Protein AF-A0A485C814-F1 (afdb_monomer_lite)

InterPro domains:
  IPR003439 ABC transporter-like, ATP-binding domain [PF00005] (2-49)
  IPR027417 P-loop containing nucleoside triphosphate hydrolase [G3DSA:3.40.50.300] (1-85)
  IPR027417 P-loop containing nucleoside triphosphate hydrolase [SSF52540] (1-78)
  IPR050153 Metal Ion Import ATP-binding [PTHR42734] (2-74)

Sequence (90 aa):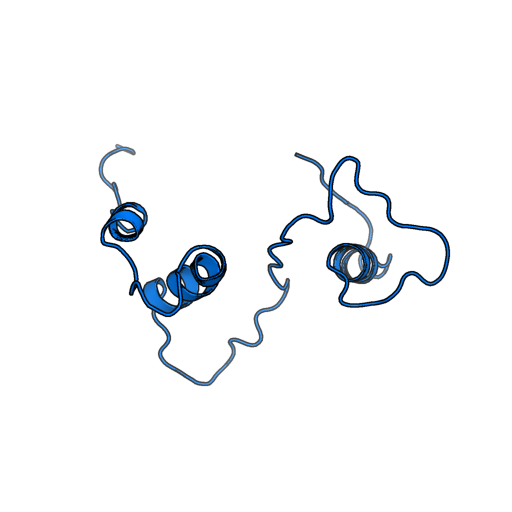
MTAIVGLNGCGKSTLLKTLAGFIPPVSGRLRWTVSRPVIGWLAQRHALESQFPLTVQDVVSQGAWPHVSLLGGIRSEFRRVSAPRWSAWG

Radius of gyration: 18.01 Å; chains: 1; bounding box: 37×34×49 Å

Foldseek 3Di:
DDDDDDDPPPCPVVVVCCLQPVDPDPDDDDDDPPDNDNDDDDDPDPPPPDDDPDDPVNVVVVVCVVVADPPHPPPPVVVVVPDPPPPPPD

Structure (mmCIF, N/CA/C/O backbone):
data_AF-A0A485C814-F1
#
_entry.id   AF-A0A485C814-F1
#
loop_
_atom_site.group_PDB
_atom_site.id
_atom_site.type_symbol
_atom_site.label_atom_id
_atom_site.label_alt_id
_atom_site.label_comp_id
_atom_site.label_asym_id
_atom_site.label_entity_id
_atom_site.label_seq_id
_atom_site.pdbx_PDB_ins_code
_atom_site.Cartn_x
_atom_site.Cartn_y
_atom_site.Cartn_z
_atom_site.occupancy
_atom_site.B_iso_or_equiv
_atom_site.auth_seq_id
_atom_site.auth_comp_id
_atom_site.auth_asym_id
_atom_site.auth_atom_id
_atom_site.pdbx_PDB_model_num
ATOM 1 N N . MET A 1 1 ? 4.200 -14.523 6.949 1.00 67.44 1 MET A N 1
ATOM 2 C CA . MET A 1 1 ? 4.933 -13.282 6.615 1.00 67.44 1 MET A CA 1
ATOM 3 C C . MET A 1 1 ? 5.556 -13.469 5.245 1.00 67.44 1 MET A C 1
ATOM 5 O O . MET A 1 1 ? 6.084 -14.544 5.000 1.00 67.44 1 MET A O 1
ATOM 9 N N . THR A 1 2 ? 5.466 -12.471 4.367 1.00 86.25 2 THR A N 1
ATOM 10 C CA . THR A 1 2 ? 5.969 -12.550 2.984 1.00 86.25 2 THR A CA 1
ATOM 11 C C . THR A 1 2 ? 6.892 -11.367 2.734 1.00 86.25 2 THR A C 1
ATOM 13 O O . THR A 1 2 ? 6.541 -10.244 3.089 1.00 86.25 2 THR A O 1
ATOM 16 N N . ALA A 1 3 ? 8.057 -11.605 2.132 1.00 87.06 3 ALA A N 1
ATOM 17 C CA . ALA A 1 3 ? 9.026 -10.566 1.795 1.00 87.06 3 ALA A CA 1
ATOM 18 C C . ALA A 1 3 ? 9.199 -10.465 0.274 1.00 87.06 3 ALA A C 1
ATOM 20 O O . ALA A 1 3 ? 9.171 -11.474 -0.428 1.00 87.06 3 ALA A O 1
ATOM 21 N N . ILE A 1 4 ? 9.392 -9.243 -0.226 1.00 86.81 4 ILE A N 1
ATOM 22 C CA . ILE A 1 4 ? 9.683 -8.963 -1.637 1.00 86.81 4 ILE A CA 1
ATOM 23 C C . ILE A 1 4 ? 11.113 -8.429 -1.710 1.00 86.81 4 ILE A C 1
ATOM 25 O O . ILE A 1 4 ? 11.399 -7.348 -1.193 1.00 86.81 4 ILE A O 1
ATOM 29 N N . VAL A 1 5 ? 12.008 -9.176 -2.356 1.00 89.50 5 VAL A N 1
ATOM 30 C CA . VAL A 1 5 ? 13.436 -8.843 -2.476 1.00 89.50 5 VAL A CA 1
ATOM 31 C C . VAL A 1 5 ? 13.801 -8.688 -3.951 1.00 89.50 5 VAL A C 1
ATOM 33 O O . VAL A 1 5 ? 13.263 -9.374 -4.812 1.00 89.50 5 VAL A O 1
ATOM 36 N N . GLY A 1 6 ? 14.695 -7.750 -4.255 1.00 89.06 6 GLY A N 1
ATOM 37 C CA . GLY A 1 6 ? 15.159 -7.477 -5.614 1.00 89.06 6 GLY A CA 1
ATOM 38 C C . GLY A 1 6 ? 16.047 -6.237 -5.666 1.00 89.06 6 GLY A C 1
ATOM 39 O O . GLY A 1 6 ? 16.109 -5.476 -4.696 1.00 89.06 6 GLY 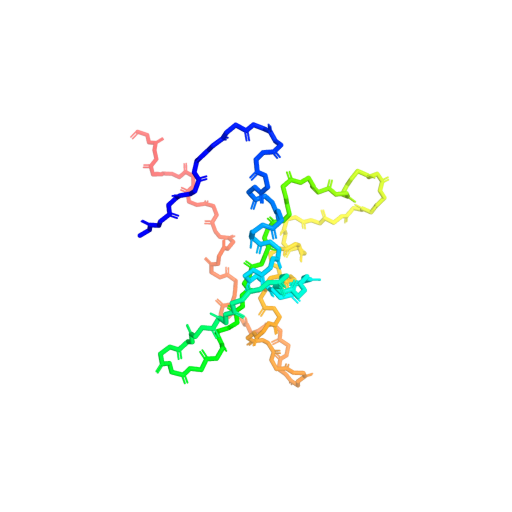A O 1
ATOM 40 N N . LEU A 1 7 ? 16.708 -6.004 -6.799 1.00 90.88 7 LEU A N 1
ATOM 41 C CA . LEU A 1 7 ? 17.626 -4.877 -7.004 1.00 90.88 7 LEU A CA 1
ATOM 42 C C . LEU A 1 7 ? 16.943 -3.510 -6.828 1.00 90.88 7 LEU A C 1
ATOM 44 O O . LEU A 1 7 ? 15.729 -3.358 -6.999 1.00 90.88 7 LEU A O 1
ATOM 48 N N . ASN A 1 8 ? 17.716 -2.483 -6.478 1.00 85.81 8 ASN A N 1
ATOM 49 C CA . ASN A 1 8 ? 17.212 -1.110 -6.493 1.00 85.81 8 ASN A CA 1
ATOM 50 C C . ASN A 1 8 ? 16.770 -0.744 -7.917 1.00 85.81 8 ASN A C 1
ATOM 52 O O . ASN A 1 8 ? 17.445 -1.078 -8.882 1.00 85.81 8 ASN A O 1
ATOM 56 N N . GLY A 1 9 ? 15.597 -0.121 -8.046 1.00 83.88 9 GLY A N 1
ATOM 57 C CA . GLY A 1 9 ? 15.017 0.207 -9.352 1.00 83.88 9 GLY A CA 1
ATOM 58 C C . GLY A 1 9 ? 14.146 -0.880 -9.995 1.00 83.88 9 GLY A C 1
ATOM 59 O O . GLY A 1 9 ? 13.410 -0.556 -10.917 1.00 83.88 9 GLY A O 1
ATOM 60 N N . CYS A 1 10 ? 14.085 -2.118 -9.479 1.00 86.88 10 CYS A N 1
ATOM 61 C CA . CYS A 1 10 ? 13.205 -3.156 -10.055 1.00 86.88 10 CYS A CA 1
ATOM 62 C C . CYS A 1 10 ? 11.695 -2.948 -9.792 1.00 86.88 10 CYS A C 1
ATOM 64 O O . CYS A 1 10 ? 10.883 -3.821 -10.079 1.00 86.88 10 CYS A O 1
ATOM 66 N N . GLY A 1 11 ? 11.305 -1.809 -9.208 1.00 87.19 11 GLY A N 1
ATOM 67 C CA . GLY A 1 11 ? 9.899 -1.449 -9.024 1.00 87.19 11 GLY A CA 1
ATOM 68 C C . GLY A 1 11 ? 9.233 -1.963 -7.744 1.00 87.19 11 GLY A C 1
ATOM 69 O O . GLY A 1 11 ? 8.021 -1.832 -7.626 1.00 87.19 11 GLY A O 1
ATOM 70 N N . LYS A 1 12 ? 9.973 -2.479 -6.749 1.00 92.56 12 LYS A N 1
ATOM 71 C CA . LYS A 1 12 ? 9.399 -2.940 -5.458 1.00 92.56 12 LYS A CA 1
ATOM 72 C C . LYS A 1 12 ? 8.477 -1.903 -4.814 1.00 92.56 12 LYS A C 1
ATOM 74 O O . LYS A 1 12 ? 7.355 -2.218 -4.436 1.00 92.56 12 LYS A O 1
ATOM 79 N N . SER A 1 13 ? 8.929 -0.651 -4.731 1.00 89.19 13 SER A N 1
ATOM 80 C CA . SER A 1 13 ? 8.134 0.437 -4.157 1.00 89.19 13 SER A CA 1
ATOM 81 C C . SER A 1 13 ? 6.893 0.737 -5.003 1.00 89.19 13 SER A C 1
ATOM 83 O O . SER A 1 13 ? 5.845 1.039 -4.446 1.00 89.19 13 SER A O 1
ATOM 85 N N . THR A 1 14 ? 6.978 0.615 -6.330 1.00 90.06 14 THR A N 1
ATOM 86 C CA . THR A 1 14 ? 5.839 0.777 -7.249 1.00 90.06 14 THR A CA 1
ATOM 87 C C . THR A 1 14 ? 4.819 -0.347 -7.076 1.00 90.06 14 THR A C 1
ATOM 89 O O . THR A 1 14 ? 3.623 -0.078 -6.980 1.00 90.06 14 THR A O 1
ATOM 92 N N . LEU A 1 15 ? 5.279 -1.594 -6.953 1.00 88.81 15 LEU A N 1
ATOM 93 C CA . LEU A 1 15 ? 4.434 -2.755 -6.682 1.00 88.81 15 LEU A CA 1
ATOM 94 C C . LEU A 1 15 ? 3.705 -2.603 -5.343 1.00 88.81 15 LEU A C 1
ATOM 96 O O . LEU A 1 15 ? 2.485 -2.726 -5.281 1.00 88.81 15 LEU A O 1
ATOM 100 N N . LEU A 1 16 ? 4.441 -2.267 -4.285 1.00 90.00 16 LEU A N 1
ATOM 101 C CA . LEU A 1 16 ? 3.880 -2.048 -2.956 1.00 90.00 16 LEU A CA 1
ATOM 102 C C . LEU A 1 16 ? 2.874 -0.877 -2.951 1.00 90.00 16 LEU A C 1
ATOM 104 O O . LEU A 1 16 ? 1.787 -1.013 -2.391 1.00 90.00 16 LEU A O 1
ATOM 108 N N . LYS A 1 17 ? 3.169 0.231 -3.649 1.00 89.19 17 LYS A N 1
ATOM 109 C CA . LYS A 1 17 ? 2.223 1.348 -3.839 1.00 89.19 17 LYS A CA 1
ATOM 110 C C . LYS A 1 17 ? 0.956 0.923 -4.584 1.00 89.19 17 LYS A C 1
ATOM 112 O O . LYS A 1 17 ? -0.129 1.388 -4.246 1.00 89.19 17 LYS A O 1
ATOM 117 N N . THR A 1 18 ? 1.086 0.036 -5.569 1.00 90.38 18 THR A N 1
ATOM 118 C CA . THR A 1 18 ? -0.050 -0.511 -6.327 1.00 90.38 18 THR A CA 1
ATOM 119 C C . THR A 1 18 ? -0.931 -1.387 -5.437 1.00 90.38 18 THR A C 1
ATOM 121 O O . THR A 1 18 ? -2.149 -1.233 -5.437 1.00 90.38 18 THR A O 1
ATOM 124 N N . LEU A 1 19 ? -0.328 -2.246 -4.606 1.00 87.69 19 LEU A N 1
ATOM 125 C CA . LEU A 1 19 ? -1.052 -3.083 -3.640 1.00 87.69 19 LEU A CA 1
ATOM 126 C C . LEU A 1 19 ? -1.776 -2.254 -2.574 1.00 87.69 19 LEU A C 1
ATOM 128 O O . LEU A 1 19 ? -2.919 -2.556 -2.239 1.00 87.69 19 LEU A O 1
ATOM 132 N N . ALA A 1 20 ? -1.143 -1.186 -2.083 1.00 87.69 20 ALA A N 1
ATOM 133 C CA . ALA A 1 20 ? -1.774 -0.230 -1.174 1.00 87.69 20 ALA A CA 1
ATOM 134 C C . ALA A 1 20 ? -2.887 0.599 -1.850 1.00 87.69 20 ALA A C 1
ATOM 136 O O . ALA A 1 20 ? -3.761 1.145 -1.175 1.00 87.69 20 ALA A O 1
ATOM 137 N N . GLY A 1 21 ? -2.908 0.644 -3.185 1.00 87.25 21 GLY A N 1
ATOM 138 C CA . GLY A 1 21 ? -3.890 1.376 -3.983 1.00 87.25 21 GLY A CA 1
ATOM 139 C C . GLY A 1 21 ? -3.549 2.848 -4.214 1.00 87.25 21 GLY A C 1
ATOM 140 O O . GLY A 1 21 ? -4.440 3.612 -4.568 1.00 87.25 21 GLY A O 1
ATOM 141 N N . PHE A 1 22 ? -2.287 3.250 -4.034 1.00 87.06 22 PHE A N 1
ATOM 142 C CA . PHE A 1 22 ? -1.807 4.593 -4.391 1.00 87.06 22 PHE A CA 1
ATOM 143 C C . PHE A 1 22 ? -1.628 4.780 -5.902 1.00 87.06 22 PHE A C 1
ATOM 145 O O . PHE A 1 22 ? -1.654 5.906 -6.386 1.00 87.06 22 PHE A O 1
ATOM 152 N N . ILE A 1 23 ? -1.392 3.693 -6.642 1.00 89.69 23 ILE A N 1
ATOM 153 C CA . ILE A 1 23 ? -1.181 3.701 -8.095 1.00 89.69 23 ILE A CA 1
ATOM 154 C C . ILE A 1 23 ? -2.062 2.600 -8.705 1.00 89.69 23 ILE A C 1
ATOM 156 O O . ILE A 1 23 ? -2.076 1.491 -8.163 1.00 89.69 23 ILE A O 1
ATOM 160 N N . PRO A 1 24 ? -2.805 2.857 -9.797 1.00 87.31 24 PRO A N 1
ATOM 161 C CA . PRO A 1 24 ? -3.561 1.811 -10.475 1.00 87.31 24 PRO A CA 1
ATOM 162 C C . PRO A 1 24 ? -2.617 0.799 -11.149 1.00 87.31 24 PRO A C 1
ATO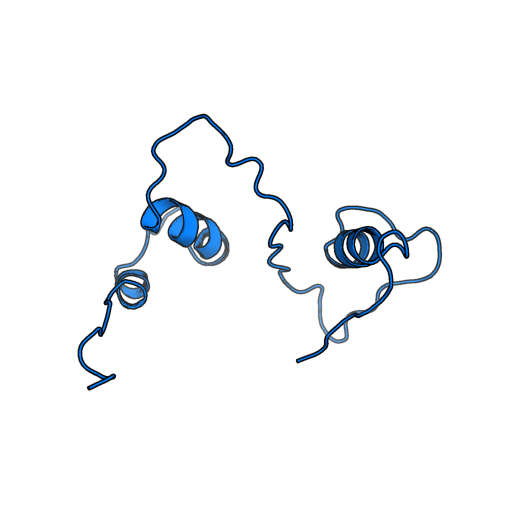M 164 O O . PRO A 1 24 ? -1.558 1.181 -11.654 1.00 87.31 24 PRO A O 1
ATOM 167 N N . PRO A 1 25 ? -2.977 -0.494 -11.195 1.00 88.88 25 PRO A N 1
ATOM 168 C CA . PRO A 1 25 ? -2.182 -1.482 -11.910 1.00 88.88 25 PRO A CA 1
ATOM 169 C C . PRO A 1 25 ? -2.180 -1.171 -13.412 1.00 88.88 25 PRO A C 1
ATOM 171 O O . PRO A 1 25 ? -3.231 -0.931 -14.001 1.00 88.88 25 PRO A O 1
ATOM 174 N N . VAL A 1 26 ? -1.002 -1.220 -14.040 1.00 88.75 26 VAL A N 1
ATOM 175 C CA . VAL A 1 26 ? -0.859 -1.036 -15.499 1.00 88.75 26 VAL A CA 1
ATOM 176 C C . VAL A 1 26 ? -1.583 -2.148 -16.264 1.00 88.75 26 VAL A C 1
ATOM 178 O O . VAL A 1 26 ? -2.144 -1.922 -17.330 1.00 88.75 26 VAL A O 1
ATOM 181 N N . SER A 1 27 ? -1.590 -3.361 -15.711 1.00 89.19 27 SER A N 1
ATOM 182 C CA . SER A 1 27 ? -2.356 -4.498 -16.217 1.00 89.19 27 SER A CA 1
ATOM 183 C C . SER A 1 27 ? -2.630 -5.505 -15.094 1.00 89.19 27 SER A C 1
ATOM 185 O O . SER A 1 27 ? -2.014 -5.457 -14.028 1.00 89.19 27 SER A O 1
ATO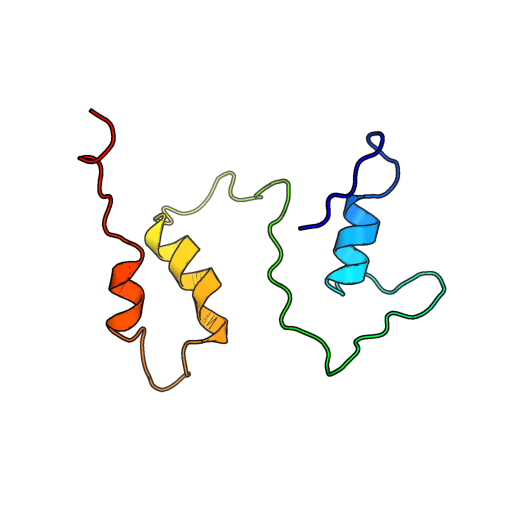M 187 N N . GLY A 1 28 ? -3.574 -6.420 -15.327 1.00 88.75 28 GLY A N 1
ATOM 188 C CA . GLY A 1 28 ? -3.982 -7.427 -14.346 1.00 88.75 28 GLY A CA 1
ATOM 189 C C . GLY A 1 28 ? -5.077 -6.948 -13.386 1.00 88.75 28 GLY A C 1
ATOM 190 O O . GLY A 1 28 ? -5.682 -5.893 -13.568 1.00 88.75 28 GLY A O 1
ATOM 191 N N . ARG A 1 29 ? -5.393 -7.775 -12.382 1.00 87.19 29 ARG A N 1
ATOM 192 C CA . ARG A 1 29 ? -6.429 -7.488 -11.375 1.00 87.19 29 ARG A CA 1
ATOM 193 C C . ARG A 1 29 ? -5.949 -7.909 -9.991 1.00 87.19 29 ARG A C 1
ATOM 195 O O . ARG A 1 29 ? -5.387 -8.989 -9.840 1.00 87.19 29 ARG A O 1
ATOM 202 N N . LEU A 1 30 ? -6.233 -7.087 -8.984 1.00 87.62 30 LEU A N 1
ATOM 203 C CA . LEU A 1 30 ? -6.077 -7.455 -7.578 1.00 87.62 30 LEU A CA 1
ATOM 204 C C . LEU A 1 30 ? -7.358 -8.148 -7.108 1.00 87.62 30 LEU A C 1
ATOM 206 O O . LEU A 1 30 ? -8.448 -7.596 -7.259 1.00 87.62 30 LEU A O 1
ATOM 210 N N . ARG A 1 31 ? -7.235 -9.361 -6.565 1.00 88.44 31 ARG A N 1
ATOM 211 C CA . ARG A 1 31 ? -8.357 -10.112 -5.988 1.00 88.44 31 ARG A CA 1
ATOM 212 C C . ARG A 1 31 ? -8.130 -10.292 -4.495 1.00 88.44 31 ARG A C 1
ATOM 214 O O . ARG A 1 31 ? -7.054 -10.708 -4.080 1.00 88.44 31 ARG A O 1
ATOM 221 N N . TRP A 1 32 ? -9.167 -10.014 -3.719 1.00 87.56 32 TRP A N 1
ATOM 222 C CA . TRP A 1 32 ? -9.214 -10.270 -2.284 1.00 87.56 32 TRP A CA 1
ATOM 223 C C . TRP A 1 32 ? -10.220 -11.394 -2.045 1.00 87.56 32 TRP A C 1
ATOM 225 O O . TRP A 1 32 ? -11.284 -11.388 -2.658 1.00 87.56 32 TRP A O 1
ATOM 235 N N . THR A 1 33 ? -9.893 -12.357 -1.184 1.00 87.56 33 THR A N 1
ATOM 236 C CA . THR A 1 33 ? -10.748 -13.536 -0.950 1.00 87.56 33 THR A CA 1
ATOM 237 C C . THR A 1 33 ? -12.068 -13.190 -0.256 1.00 87.56 33 THR A C 1
ATOM 239 O O . THR A 1 33 ? -13.050 -13.896 -0.440 1.00 87.56 33 THR A O 1
ATOM 242 N N . VAL A 1 34 ? -12.101 -12.107 0.527 1.00 85.56 34 VAL A N 1
ATOM 243 C CA . VAL A 1 34 ? 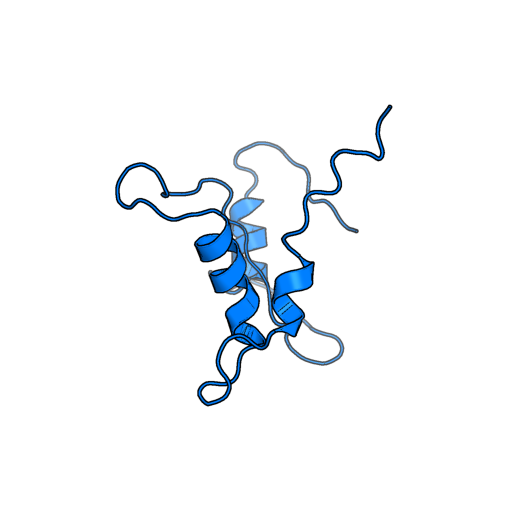-13.290 -11.680 1.283 1.00 85.56 34 VAL A CA 1
ATOM 244 C C . VAL A 1 34 ? -13.685 -10.259 0.882 1.00 85.56 34 VAL A C 1
ATOM 246 O O . VAL A 1 34 ? -14.636 -10.050 0.139 1.00 85.56 34 VAL A O 1
ATOM 249 N N . SER A 1 35 ? -12.921 -9.271 1.335 1.00 84.19 35 SER A N 1
ATOM 250 C CA . SER A 1 35 ? -13.112 -7.852 1.041 1.00 84.19 35 SER A CA 1
ATOM 251 C C . SER A 1 35 ? -11.751 -7.158 1.028 1.00 84.19 35 SER A C 1
ATOM 253 O O . SER A 1 35 ? -10.749 -7.731 1.465 1.00 84.19 35 SER A O 1
ATOM 255 N N . ARG A 1 36 ? -11.682 -5.938 0.480 1.00 82.69 36 ARG A N 1
ATOM 256 C CA . ARG A 1 36 ? -10.434 -5.166 0.478 1.00 82.69 36 ARG A CA 1
ATOM 257 C C . ARG A 1 36 ? -10.036 -4.871 1.935 1.00 82.69 36 ARG A C 1
ATOM 259 O O . ARG A 1 36 ? -10.806 -4.200 2.621 1.00 82.69 36 ARG A O 1
ATOM 266 N N . PRO A 1 37 ? -8.868 -5.336 2.410 1.00 82.38 37 PRO A N 1
ATOM 267 C CA . PRO A 1 37 ? -8.443 -5.081 3.778 1.00 82.38 37 PRO A CA 1
ATOM 268 C C . PRO A 1 37 ? -8.076 -3.606 3.967 1.00 82.38 37 PRO A C 1
ATOM 270 O O . PRO A 1 37 ? -7.727 -2.907 3.012 1.00 82.38 37 PRO A O 1
ATOM 273 N N . VAL A 1 38 ? -8.097 -3.149 5.219 1.00 81.31 38 VAL A N 1
ATOM 274 C CA . VAL A 1 38 ? -7.460 -1.884 5.598 1.00 81.31 38 VAL A CA 1
ATOM 275 C C . VAL A 1 38 ? -5.947 -2.090 5.517 1.00 81.31 38 VAL A C 1
ATOM 277 O O . VAL A 1 38 ? -5.392 -2.927 6.226 1.00 81.31 38 VAL A O 1
ATOM 280 N N . ILE A 1 39 ? -5.282 -1.363 4.618 1.00 84.81 39 ILE A N 1
ATOM 281 C CA . ILE A 1 39 ? -3.841 -1.495 4.384 1.00 84.81 39 ILE A CA 1
ATOM 282 C C . ILE A 1 39 ? -3.116 -0.375 5.129 1.00 84.81 39 ILE A C 1
ATOM 284 O O . ILE A 1 39 ? -3.235 0.793 4.766 1.00 84.81 39 ILE A O 1
ATOM 288 N N . GLY A 1 40 ? -2.340 -0.740 6.150 1.00 83.69 40 GLY A N 1
ATOM 289 C CA . GLY A 1 40 ? -1.374 0.159 6.777 1.00 83.69 40 GLY A CA 1
ATOM 290 C C . GLY A 1 40 ? -0.132 0.298 5.898 1.00 83.69 40 GLY A C 1
ATOM 291 O O . GLY A 1 40 ? 0.498 -0.701 5.550 1.00 83.69 40 GLY A O 1
ATOM 292 N N . TRP A 1 41 ? 0.217 1.526 5.523 1.00 82.62 41 TRP A N 1
ATOM 293 C CA . TRP A 1 41 ? 1.389 1.821 4.702 1.00 82.62 41 TRP A CA 1
ATOM 294 C C . TRP A 1 41 ? 2.467 2.523 5.523 1.00 82.62 41 TRP A C 1
ATOM 296 O O . TRP A 1 41 ? 2.221 3.596 6.069 1.00 82.62 41 TRP A O 1
ATOM 306 N N . LEU A 1 42 ? 3.674 1.957 5.553 1.00 82.31 42 LEU A N 1
ATOM 307 C CA . LEU A 1 42 ? 4.848 2.606 6.129 1.00 82.31 42 LEU A CA 1
ATOM 308 C C . LEU A 1 42 ? 5.765 3.078 4.998 1.00 82.31 42 LEU A C 1
ATOM 310 O O . LEU A 1 42 ? 6.313 2.272 4.243 1.00 82.31 42 LEU A O 1
ATOM 314 N N . ALA A 1 43 ? 5.906 4.394 4.849 1.00 73.62 43 ALA A N 1
ATOM 315 C CA . ALA A 1 43 ? 6.744 4.965 3.805 1.00 73.62 43 ALA A CA 1
ATOM 316 C C . ALA A 1 43 ? 8.232 4.711 4.095 1.00 73.62 43 ALA A C 1
ATOM 318 O O . ALA A 1 43 ? 8.713 4.930 5.200 1.00 73.62 43 ALA A O 1
ATOM 319 N N . GLN A 1 44 ? 8.979 4.290 3.072 1.00 70.31 44 GLN A N 1
ATOM 320 C CA . GLN A 1 44 ? 10.401 3.947 3.190 1.00 70.31 44 GLN A CA 1
ATOM 321 C C . GLN A 1 44 ? 11.304 5.145 3.539 1.00 70.31 44 GLN A C 1
ATOM 323 O O . GLN A 1 44 ? 12.358 4.965 4.140 1.00 70.31 44 GLN A O 1
ATOM 328 N N . ARG A 1 45 ? 10.913 6.367 3.161 1.00 64.25 45 ARG A N 1
ATOM 329 C CA . ARG A 1 45 ? 11.546 7.608 3.623 1.00 64.25 45 ARG A CA 1
ATOM 330 C C . ARG A 1 45 ? 10.451 8.468 4.226 1.00 64.25 45 ARG A C 1
ATOM 332 O O . ARG A 1 45 ? 9.542 8.896 3.516 1.00 64.25 45 ARG A O 1
ATOM 339 N N . HIS A 1 46 ? 10.526 8.682 5.530 1.00 56.38 46 HIS A N 1
ATOM 340 C CA . HIS A 1 46 ? 9.726 9.698 6.182 1.00 56.38 46 HIS A CA 1
ATOM 341 C C . HIS A 1 46 ? 10.227 11.061 5.702 1.00 56.38 46 HIS A C 1
ATOM 343 O O . HIS A 1 46 ? 11.332 11.462 6.042 1.00 56.38 46 HIS A O 1
ATOM 349 N N . ALA A 1 47 ? 9.394 11.812 4.983 1.00 52.41 47 ALA A N 1
ATOM 350 C CA . ALA A 1 47 ? 9.526 13.267 4.904 1.00 52.41 47 ALA A CA 1
ATOM 351 C C . ALA A 1 47 ? 9.135 13.917 6.255 1.00 52.41 47 ALA A C 1
ATOM 353 O O . ALA A 1 47 ? 8.430 14.915 6.291 1.00 52.41 47 ALA A O 1
ATOM 354 N N . LEU A 1 48 ? 9.548 13.312 7.378 1.00 53.47 48 LEU A N 1
ATOM 355 C CA . LEU A 1 48 ? 9.519 13.924 8.712 1.00 53.47 48 LEU A CA 1
ATOM 356 C C . LEU A 1 48 ? 10.796 14.741 8.953 1.00 53.47 48 LEU A C 1
ATOM 358 O O . LEU A 1 48 ? 11.097 15.135 10.074 1.00 53.47 48 LEU A O 1
ATOM 362 N N . GLU A 1 49 ? 11.573 14.991 7.904 1.00 50.88 49 GLU A N 1
ATOM 363 C CA . GLU A 1 49 ? 12.662 15.945 7.950 1.00 50.88 49 GLU A CA 1
ATOM 364 C C . GLU A 1 49 ? 12.063 17.354 7.887 1.00 50.88 49 GLU A C 1
ATOM 366 O O . GLU A 1 49 ? 11.751 17.872 6.816 1.00 50.88 49 GLU A O 1
ATOM 371 N N . SER A 1 50 ? 11.890 17.940 9.078 1.00 53.06 50 SER A N 1
ATOM 372 C CA . SER A 1 50 ? 12.343 19.297 9.458 1.00 53.06 50 SER A CA 1
ATOM 373 C C . SER A 1 50 ? 11.325 20.250 10.094 1.00 53.06 50 SER A C 1
ATOM 375 O O . SER A 1 50 ? 11.745 21.299 10.579 1.00 53.06 50 SER A O 1
ATOM 377 N N . GLN A 1 51 ? 10.033 19.926 10.192 1.00 55.53 51 GLN A N 1
ATOM 378 C CA . GLN A 1 51 ? 9.072 20.812 10.868 1.00 55.53 51 GLN A CA 1
ATOM 379 C C . GLN A 1 51 ? 8.088 20.017 11.732 1.00 55.53 51 GLN A C 1
ATOM 381 O O . GLN A 1 51 ? 7.378 19.169 11.207 1.00 55.53 51 GLN A O 1
ATOM 386 N N . PHE A 1 52 ? 8.037 20.369 13.024 1.00 54.41 52 PHE A N 1
ATOM 387 C CA . PHE A 1 52 ? 7.115 19.965 14.105 1.00 54.41 52 PHE A CA 1
ATOM 388 C C . PHE A 1 52 ? 7.687 19.049 15.208 1.00 54.41 52 PHE A C 1
ATOM 390 O O . PHE A 1 52 ? 8.199 17.969 14.915 1.00 54.41 52 PHE A O 1
ATOM 397 N N . PRO A 1 53 ? 7.529 19.419 16.498 1.00 65.56 53 PRO A N 1
ATOM 398 C CA . PRO A 1 53 ? 7.814 18.541 17.629 1.00 65.56 53 PRO A CA 1
ATOM 399 C C . PRO A 1 53 ? 6.674 17.523 17.796 1.00 65.56 53 PRO A C 1
ATOM 401 O O . PRO A 1 53 ? 5.815 17.676 18.659 1.00 65.56 53 PRO A O 1
ATOM 404 N N . LEU A 1 54 ? 6.629 16.498 16.944 1.00 67.19 54 LEU A N 1
ATOM 405 C CA . LEU A 1 54 ? 5.730 15.358 17.141 1.00 67.19 54 LEU A CA 1
ATOM 406 C C . LEU A 1 54 ? 6.390 14.347 18.077 1.00 67.19 54 LEU A C 1
ATOM 408 O O . LEU A 1 54 ? 7.521 13.915 17.845 1.00 67.19 54 LEU A O 1
ATOM 412 N N . THR A 1 55 ? 5.683 13.949 19.132 1.00 76.31 55 THR A N 1
ATOM 413 C CA . THR A 1 55 ? 6.151 12.876 20.011 1.00 76.31 55 THR A CA 1
ATOM 414 C C . THR A 1 55 ? 5.875 11.510 19.377 1.00 76.31 55 THR A C 1
ATOM 416 O O . THR A 1 55 ? 4.991 11.353 18.534 1.00 76.31 55 THR A O 1
ATOM 419 N N . VAL A 1 56 ? 6.594 10.472 19.818 1.00 73.31 56 VAL A N 1
ATOM 420 C CA . VAL A 1 56 ? 6.323 9.078 19.407 1.00 73.31 56 VAL A CA 1
ATOM 421 C C . VAL A 1 56 ? 4.865 8.693 19.691 1.00 73.31 56 VAL A C 1
ATOM 423 O O . VAL A 1 56 ? 4.251 7.965 18.912 1.00 73.31 56 VAL A O 1
ATOM 426 N N . GLN A 1 57 ? 4.289 9.220 20.775 1.00 73.88 57 GLN A N 1
ATOM 427 C CA . GLN A 1 57 ? 2.893 8.997 21.131 1.00 73.88 57 GLN A CA 1
ATOM 428 C C . GLN A 1 57 ? 1.935 9.570 20.080 1.00 73.88 57 GLN A C 1
ATOM 430 O O . GLN A 1 57 ? 0.951 8.907 19.751 1.00 73.88 57 GLN A O 1
ATOM 435 N N . ASP A 1 58 ? 2.229 10.742 19.517 1.00 70.00 58 ASP A N 1
ATOM 436 C CA . ASP A 1 58 ? 1.399 11.357 18.475 1.00 70.00 58 ASP A CA 1
ATOM 437 C C . ASP A 1 58 ? 1.414 10.519 17.192 1.00 70.00 58 ASP A C 1
ATOM 439 O O . ASP A 1 58 ? 0.362 10.244 16.613 1.00 70.00 58 ASP A O 1
ATOM 443 N N . VAL A 1 59 ? 2.590 10.025 16.793 1.00 75.12 59 VAL A N 1
ATOM 444 C CA . VAL A 1 59 ? 2.758 9.185 15.593 1.00 75.12 59 VAL A CA 1
ATOM 445 C C . VAL A 1 59 ? 2.037 7.841 15.741 1.00 75.12 59 VAL A C 1
ATOM 447 O O . VAL A 1 59 ? 1.327 7.406 14.834 1.00 75.12 59 VAL A O 1
ATOM 450 N N . VAL A 1 60 ? 2.166 7.185 16.898 1.00 79.19 60 VAL A N 1
ATOM 451 C CA . VAL A 1 60 ? 1.459 5.921 17.173 1.00 79.19 60 VAL A CA 1
ATOM 452 C C . VAL A 1 60 ? -0.050 6.147 17.238 1.00 79.19 60 VAL A C 1
ATOM 454 O O . VAL A 1 60 ? -0.817 5.354 16.687 1.00 79.19 60 VAL A O 1
ATOM 457 N N . SER A 1 61 ? -0.479 7.250 17.856 1.00 72.50 61 SER A N 1
ATOM 458 C CA . SER A 1 61 ? -1.896 7.598 17.945 1.00 72.50 61 SER A CA 1
ATOM 459 C C . SER A 1 61 ? -2.500 7.806 16.562 1.00 72.50 61 SER A C 1
ATOM 461 O O . SER A 1 61 ? -3.611 7.342 16.359 1.00 72.50 61 SER A O 1
ATOM 463 N N . GLN A 1 62 ? -1.779 8.400 15.600 1.00 70.25 62 GLN A N 1
ATOM 464 C CA . GLN A 1 62 ? -2.214 8.550 14.199 1.00 70.25 62 GLN A CA 1
ATOM 465 C C . GLN A 1 62 ? -2.473 7.208 13.491 1.00 70.25 62 GLN A C 1
ATOM 467 O O . GLN A 1 62 ? -3.452 7.075 12.757 1.00 70.25 62 GLN A O 1
ATOM 472 N N . GLY A 1 63 ? -1.661 6.182 13.757 1.00 69.00 63 GLY A N 1
ATOM 473 C CA . GLY A 1 63 ? -1.880 4.830 13.224 1.00 69.00 63 GLY A CA 1
ATOM 474 C C . GLY A 1 63 ? -3.104 4.113 13.812 1.00 69.00 63 GLY A C 1
ATOM 475 O O . GLY A 1 63 ? -3.626 3.184 13.197 1.00 69.00 63 GLY A O 1
ATOM 476 N N . ALA A 1 64 ? -3.588 4.554 14.977 1.00 67.69 64 ALA A N 1
ATOM 477 C CA . ALA A 1 64 ? -4.742 3.977 15.664 1.00 67.69 64 ALA A CA 1
ATOM 478 C C . ALA A 1 64 ? -6.101 4.483 15.146 1.00 67.69 64 ALA A C 1
ATOM 480 O O . ALA A 1 64 ? -7.120 3.856 15.440 1.00 67.69 64 ALA A O 1
ATOM 481 N N . TRP A 1 65 ? -6.132 5.573 14.364 1.00 56.50 65 TRP A N 1
ATOM 482 C CA . TRP A 1 65 ? -7.358 6.259 13.912 1.00 56.50 65 TRP A CA 1
ATOM 483 C C . TRP A 1 65 ? -8.422 5.368 13.250 1.00 56.50 65 TRP A C 1
ATOM 485 O O . TRP A 1 65 ? -9.598 5.634 13.486 1.00 56.50 65 TRP A O 1
ATOM 495 N N . PRO A 1 66 ? -8.101 4.284 12.511 1.00 57.50 66 PRO A N 1
ATOM 496 C CA . PRO A 1 66 ? -9.129 3.389 11.970 1.00 57.50 66 PRO A CA 1
ATOM 497 C C . PRO A 1 66 ? -10.000 2.705 13.039 1.00 57.50 66 PRO A C 1
ATOM 499 O O . PRO A 1 66 ? -11.080 2.214 12.721 1.00 57.50 66 PRO A O 1
ATOM 502 N N . HIS A 1 67 ? -9.540 2.661 14.294 1.00 53.34 67 HIS A N 1
ATOM 503 C CA . HIS A 1 67 ? -10.226 2.036 15.427 1.00 53.34 67 HIS A CA 1
ATOM 504 C C . HIS A 1 67 ? -10.782 3.044 16.450 1.00 53.34 67 HIS A C 1
ATOM 506 O O . HIS A 1 67 ? -11.349 2.625 17.463 1.00 53.34 67 HIS A O 1
ATOM 512 N N . VAL A 1 68 ? -10.654 4.357 16.208 1.00 53.44 68 VAL A N 1
ATOM 513 C CA . VAL A 1 68 ? -11.162 5.406 17.109 1.00 53.44 68 VAL A CA 1
ATOM 514 C C . VAL A 1 68 ? -12.403 6.042 16.481 1.00 53.44 68 VAL A C 1
ATOM 516 O O . VAL A 1 68 ? -12.337 6.653 15.420 1.00 53.44 68 VAL A O 1
ATOM 519 N N . SER A 1 69 ? -13.564 5.859 17.112 1.00 47.78 69 SER A N 1
ATOM 520 C CA . SER A 1 69 ? -14.824 6.455 16.652 1.00 47.78 69 SER A CA 1
ATOM 521 C C . SER A 1 69 ? -14.812 7.972 16.877 1.00 47.78 69 SER A C 1
ATOM 523 O O . SER A 1 69 ? -14.354 8.430 17.922 1.00 47.78 69 SER A O 1
ATOM 525 N N . LEU A 1 70 ? -15.380 8.7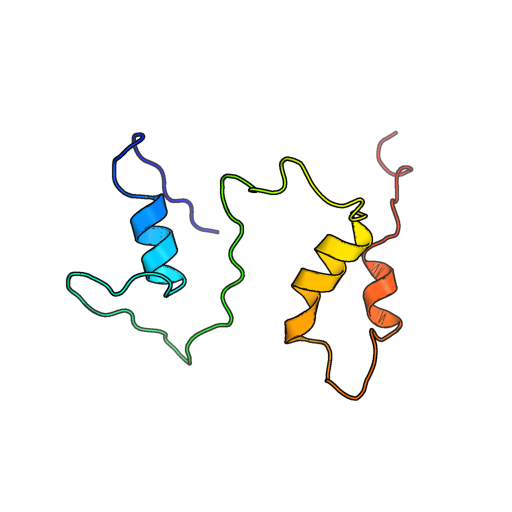46 15.943 1.00 51.12 70 LEU A N 1
ATOM 526 C CA . LEU A 1 70 ? -15.481 10.221 15.973 1.00 51.12 70 LEU A CA 1
ATOM 527 C C . LEU A 1 70 ? -16.089 10.790 17.274 1.00 51.12 70 LEU A C 1
ATOM 529 O O . LEU A 1 70 ? -15.861 11.949 17.602 1.00 51.12 70 LEU A O 1
ATOM 533 N N . LEU A 1 71 ? -16.848 9.976 18.015 1.00 55.59 71 LEU A N 1
ATOM 534 C CA . LEU A 1 71 ? -17.554 10.352 19.248 1.00 55.59 71 LEU A CA 1
ATOM 535 C C . LEU A 1 71 ? -16.990 9.695 20.518 1.00 55.59 71 LEU A C 1
ATOM 537 O O . LEU A 1 71 ? -17.488 9.934 21.614 1.00 55.59 71 LEU A O 1
ATOM 541 N N . GLY A 1 72 ? -15.965 8.855 20.391 1.00 52.38 72 GLY A N 1
ATOM 542 C CA . GLY A 1 72 ? -15.351 8.151 21.509 1.00 52.38 72 GLY A CA 1
ATOM 543 C C . GLY A 1 72 ? -13.860 8.386 21.458 1.00 52.38 72 GLY A C 1
ATOM 544 O O . GLY A 1 72 ? -13.152 7.586 20.851 1.00 52.38 72 GLY A O 1
ATOM 545 N N . GLY A 1 73 ? -13.404 9.493 22.056 1.00 56.25 73 GLY A N 1
ATOM 546 C CA . GLY A 1 73 ? -11.983 9.837 22.147 1.00 56.25 73 GLY A CA 1
ATOM 547 C C . GLY A 1 73 ? -11.123 8.640 22.561 1.00 56.25 73 GLY A C 1
ATOM 548 O O . GLY A 1 73 ? -11.646 7.693 23.144 1.00 56.25 73 GLY A O 1
ATOM 549 N N . ILE A 1 74 ? -9.821 8.684 22.241 1.00 55.16 74 ILE A N 1
ATOM 550 C CA . ILE A 1 74 ? -8.836 7.601 22.442 1.00 55.16 74 ILE A CA 1
ATOM 551 C C . ILE A 1 74 ? -9.124 6.857 23.756 1.00 55.16 74 ILE A C 1
ATOM 553 O O . ILE A 1 74 ? -8.766 7.323 24.842 1.00 55.16 74 ILE A O 1
ATOM 557 N N . ARG A 1 75 ? -9.841 5.724 23.671 1.00 50.25 75 ARG A N 1
ATOM 558 C CA . ARG A 1 75 ? -10.248 4.964 24.858 1.00 50.25 75 ARG A CA 1
ATOM 559 C C . ARG A 1 75 ? -8.980 4.543 25.594 1.00 50.25 75 ARG A C 1
ATOM 561 O O . ARG A 1 75 ? -7.967 4.208 24.978 1.00 50.25 75 ARG A O 1
ATOM 568 N N . SER A 1 76 ? -9.060 4.529 26.922 1.00 52.97 76 SER A N 1
ATOM 569 C CA . SER A 1 76 ? -7.992 4.145 27.860 1.00 52.97 76 SER A CA 1
ATOM 570 C C . SER A 1 76 ? -7.313 2.800 27.550 1.00 52.97 76 SER A C 1
ATOM 572 O O . SER A 1 76 ? -6.223 2.535 28.052 1.00 52.97 76 SER A O 1
ATOM 574 N N . GLU A 1 77 ? -7.909 1.983 26.682 1.00 51.81 77 GLU A N 1
ATOM 575 C CA . GLU A 1 77 ? -7.386 0.720 26.163 1.00 51.81 77 GLU A CA 1
ATOM 576 C C . GLU A 1 77 ? -6.117 0.868 25.301 1.00 51.81 77 GLU A C 1
ATOM 578 O O . GLU A 1 77 ? -5.265 -0.020 25.322 1.00 51.81 77 GLU A O 1
ATOM 583 N N . PHE A 1 78 ? -5.913 2.011 24.630 1.00 49.56 78 PHE A N 1
ATOM 584 C CA . PHE A 1 78 ? -4.693 2.274 23.844 1.00 49.56 78 PHE A CA 1
ATOM 585 C C . PHE A 1 78 ? -3.469 2.646 24.697 1.00 49.56 78 PHE A C 1
ATOM 587 O O . PHE A 1 78 ? -2.337 2.599 24.218 1.00 49.56 78 PHE A O 1
ATOM 594 N N . ARG A 1 79 ? -3.659 2.934 25.994 1.00 48.97 79 ARG A N 1
ATOM 595 C CA . ARG A 1 79 ? -2.571 3.267 26.934 1.00 48.97 79 ARG A CA 1
ATOM 596 C C . ARG A 1 79 ? -1.661 2.068 27.252 1.00 48.97 79 ARG A C 1
ATOM 598 O O . ARG A 1 79 ? -0.636 2.228 27.909 1.00 48.97 79 ARG A O 1
ATOM 605 N N . ARG A 1 80 ? -2.014 0.858 26.797 1.00 46.22 80 ARG A N 1
ATOM 606 C CA . ARG A 1 80 ? -1.245 -0.373 27.054 1.00 46.22 80 ARG A CA 1
ATOM 607 C C . ARG A 1 80 ? -0.064 -0.579 26.095 1.00 46.22 80 ARG A C 1
ATOM 609 O O . ARG A 1 80 ? 0.807 -1.386 26.394 1.00 46.22 80 ARG A O 1
ATOM 616 N N . VAL A 1 81 ? 0.006 0.165 24.987 1.00 53.84 81 VAL A N 1
ATOM 617 C CA . VAL A 1 81 ? 1.132 0.093 24.027 1.00 53.84 81 VAL A CA 1
ATOM 618 C C . VAL A 1 81 ? 2.336 0.943 24.483 1.00 53.84 81 VAL A C 1
ATOM 620 O O . VAL A 1 81 ? 3.430 0.818 23.946 1.00 53.84 81 VAL A O 1
ATOM 623 N N . SER A 1 82 ? 2.177 1.758 25.531 1.00 43.94 82 SER A N 1
ATOM 624 C CA . SER A 1 82 ? 3.170 2.730 26.012 1.00 43.94 82 SER A CA 1
ATOM 625 C C . SER A 1 82 ? 3.758 2.410 27.396 1.00 43.94 82 SER A C 1
ATOM 627 O O . SER A 1 82 ? 4.064 3.326 28.154 1.00 43.94 82 SER A O 1
ATOM 629 N N . ALA A 1 83 ? 3.930 1.132 27.752 1.00 36.97 83 ALA A N 1
ATOM 630 C CA . ALA A 1 83 ? 4.740 0.743 28.910 1.00 36.97 83 ALA A CA 1
ATOM 631 C C . ALA A 1 83 ? 6.074 0.150 28.427 1.00 36.97 83 ALA A C 1
ATOM 633 O O . ALA A 1 83 ? 6.105 -0.995 27.967 1.00 36.97 83 ALA A O 1
ATOM 634 N N . PRO A 1 84 ? 7.192 0.886 28.521 1.00 41.72 84 PRO A N 1
ATOM 635 C CA . PRO A 1 84 ? 8.500 0.328 28.242 1.00 41.72 84 PRO A CA 1
ATOM 636 C C . PRO A 1 84 ? 8.871 -0.623 29.391 1.00 41.72 84 PRO A C 1
ATOM 638 O O . PRO A 1 84 ? 9.290 -0.185 30.461 1.00 41.72 84 PRO A O 1
ATOM 641 N N . ARG A 1 85 ? 8.701 -1.939 29.212 1.00 37.09 85 ARG A N 1
ATOM 642 C CA . ARG A 1 85 ? 9.215 -2.933 30.169 1.00 37.09 85 ARG A CA 1
ATOM 643 C C . ARG A 1 85 ? 10.708 -3.167 29.908 1.00 37.09 85 ARG A C 1
ATOM 645 O O . ARG A 1 85 ? 11.092 -4.211 29.392 1.00 37.09 85 ARG A O 1
ATOM 652 N N . TRP A 1 86 ? 11.539 -2.187 30.269 1.00 49.41 86 TRP A N 1
ATOM 653 C CA . TRP A 1 86 ? 13.011 -2.241 30.181 1.00 49.41 86 TRP A CA 1
ATOM 654 C C . TRP A 1 86 ? 13.680 -3.164 31.220 1.00 49.41 86 TRP A C 1
ATOM 656 O O . TRP A 1 86 ? 14.896 -3.167 31.331 1.00 49.41 86 TRP A O 1
ATOM 666 N N . SER A 1 87 ? 12.929 -3.962 31.984 1.00 46.19 87 SER A N 1
ATOM 667 C CA . SER A 1 87 ? 13.473 -4.817 33.054 1.00 46.19 87 SER A CA 1
ATOM 668 C C . SER A 1 87 ? 13.524 -6.315 32.723 1.00 46.19 87 SER A C 1
ATOM 670 O O . SER A 1 87 ? 13.706 -7.126 33.622 1.00 46.19 87 SER A O 1
ATOM 672 N N . ALA A 1 88 ? 13.342 -6.707 31.456 1.00 43.41 88 ALA A N 1
ATOM 673 C CA . ALA A 1 88 ? 13.296 -8.121 31.051 1.00 43.41 88 ALA A CA 1
ATOM 674 C C . ALA A 1 88 ? 14.481 -8.593 30.186 1.00 43.41 88 ALA A C 1
ATOM 676 O O . ALA A 1 88 ? 14.444 -9.709 29.680 1.00 43.41 88 ALA A O 1
ATOM 677 N N . TRP A 1 89 ? 15.515 -7.765 30.030 1.00 33.28 89 TRP A N 1
ATOM 678 C CA . TRP A 1 89 ? 16.793 -8.156 29.430 1.00 33.28 89 TRP A CA 1
ATOM 679 C C . TRP A 1 89 ? 17.911 -7.773 30.402 1.00 33.28 89 TRP A C 1
ATOM 681 O O . TRP A 1 89 ? 18.539 -6.726 30.260 1.00 33.28 89 TRP A O 1
ATOM 691 N N . GLY A 1 90 ? 18.062 -8.590 31.441 1.00 39.97 90 GLY A N 1
ATOM 692 C CA . GLY A 1 90 ? 19.222 -8.657 32.324 1.00 39.97 90 GLY A CA 1
ATOM 693 C C . GLY A 1 90 ? 19.694 -10.098 32.369 1.00 39.97 90 GLY A C 1
ATOM 694 O O . GLY A 1 90 ? 18.803 -10.979 32.340 1.00 39.97 90 GLY A O 1
#

Secondary structure (DSSP, 8-state):
-------TTSSHHHHHHHHHTSS--SSS----SSSPPP-----SS---SSS----HHHHHHHHTGGGS-TTS-S-GGGGGGG---TTS--

Organism: Raoultella planticola (NCBI:txid575)

pLDDT: mean 70.56, std 17.46, range [33.28, 92.56]